Protein AF-A0A7J9I5E1-F1 (afdb_monomer)

Foldseek 3Di:
DDFDAQQDDDDPVVCVVPVPLQAQQADAAAQLNPPDPNNVVVLVLLVVLLVVCCVPVVPPVVVLLVVLLVCLVVQCSNYDPRSVPDDSVRRSVRLSSRVSVVVCVVVVNDRDDPCVPPDCVVVSVVSLDPRSNRYGDPVSD

Structure (mmCIF, N/CA/C/O backbone):
data_AF-A0A7J9I5E1-F1
#
_entry.id   AF-A0A7J9I5E1-F1
#
loop_
_atom_site.group_PDB
_atom_site.id
_atom_site.type_symbol
_atom_site.label_atom_id
_atom_site.label_alt_id
_atom_site.label_comp_id
_atom_site.label_asym_id
_atom_site.label_entity_id
_atom_site.label_seq_id
_atom_site.pdbx_PDB_ins_code
_atom_site.Cartn_x
_atom_site.Cartn_y
_atom_site.Cartn_z
_atom_site.occupancy
_atom_site.B_iso_or_equiv
_atom_site.auth_seq_id
_atom_site.auth_comp_id
_atom_site.auth_asym_id
_atom_site.auth_atom_id
_atom_site.pdbx_PDB_model_num
ATOM 1 N N . ASN A 1 1 ? 6.805 -21.505 -16.316 1.00 36.97 1 ASN A N 1
ATOM 2 C CA . ASN A 1 1 ? 5.53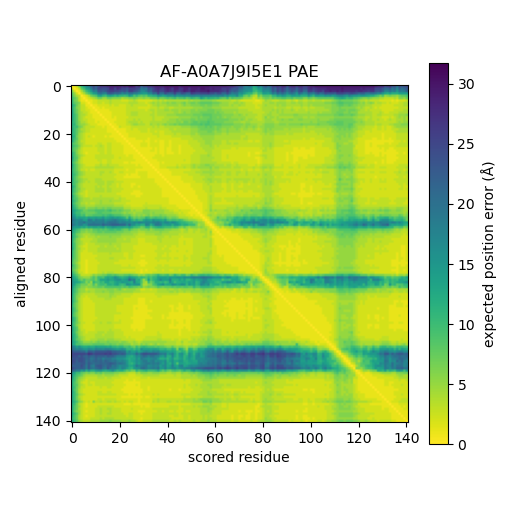0 -21.212 -15.622 1.00 36.97 1 ASN A CA 1
ATOM 3 C C . ASN A 1 1 ? 5.609 -19.828 -14.993 1.00 36.97 1 ASN A C 1
ATOM 5 O O . ASN A 1 1 ? 5.881 -19.726 -13.808 1.00 36.97 1 ASN A O 1
ATOM 9 N N . GLU A 1 2 ? 5.442 -18.761 -15.777 1.00 47.03 2 GLU A N 1
ATOM 10 C CA . GLU A 1 2 ? 5.727 -17.382 -15.340 1.00 47.03 2 GLU A CA 1
ATOM 11 C C . GLU A 1 2 ? 4.551 -16.444 -15.640 1.00 47.03 2 GLU A C 1
ATOM 13 O O . GLU A 1 2 ? 4.588 -15.693 -16.604 1.00 47.03 2 GLU A O 1
ATOM 18 N N . ASN A 1 3 ? 3.479 -16.536 -14.850 1.00 52.72 3 ASN A N 1
ATOM 19 C CA . ASN A 1 3 ? 2.526 -15.442 -14.597 1.00 52.72 3 ASN A CA 1
ATOM 20 C C . ASN A 1 3 ? 1.385 -15.976 -13.727 1.00 52.72 3 ASN A C 1
ATOM 22 O O . ASN A 1 3 ? 0.363 -16.442 -14.224 1.00 52.72 3 ASN A O 1
ATOM 26 N N . ARG A 1 4 ? 1.552 -15.930 -12.409 1.00 63.72 4 ARG A N 1
ATOM 27 C CA . ARG A 1 4 ? 0.403 -15.897 -11.504 1.00 63.72 4 ARG A CA 1
ATOM 28 C C . ARG A 1 4 ? 0.610 -14.699 -10.599 1.00 63.72 4 ARG A C 1
ATOM 30 O O . ARG A 1 4 ? 1.656 -14.616 -9.954 1.00 63.72 4 ARG A O 1
ATOM 37 N N . GLY A 1 5 ? -0.352 -13.776 -10.604 1.00 72.25 5 GLY A N 1
ATOM 38 C CA . GLY A 1 5 ? -0.428 -12.745 -9.575 1.00 72.25 5 GLY A CA 1
ATOM 39 C C . GLY A 1 5 ? -0.358 -13.403 -8.201 1.00 72.25 5 GLY A C 1
ATOM 40 O O . GLY A 1 5 ? -0.776 -14.546 -8.040 1.00 72.25 5 GLY A O 1
ATOM 41 N N . CYS A 1 6 ? 0.239 -12.733 -7.222 1.00 85.69 6 CYS A N 1
ATOM 42 C CA . CYS A 1 6 ? 0.286 -13.244 -5.851 1.00 85.69 6 CYS A CA 1
ATOM 43 C C . CYS A 1 6 ? -0.647 -12.481 -4.908 1.00 85.69 6 CYS A C 1
ATOM 45 O O . CYS A 1 6 ? -0.804 -12.895 -3.763 1.00 85.69 6 CYS A O 1
ATOM 47 N N . ILE A 1 7 ? -1.285 -11.410 -5.391 1.00 90.31 7 ILE A N 1
ATOM 48 C CA . ILE A 1 7 ? -2.272 -10.626 -4.654 1.00 90.31 7 ILE A CA 1
ATOM 49 C C . ILE A 1 7 ? -3.559 -10.597 -5.472 1.00 90.31 7 ILE A C 1
ATOM 51 O O . ILE A 1 7 ? -3.683 -9.889 -6.477 1.00 90.31 7 ILE A O 1
ATOM 55 N N . TYR A 1 8 ? -4.507 -11.410 -5.030 1.00 87.12 8 TYR A N 1
ATOM 56 C CA . TYR A 1 8 ? -5.735 -11.710 -5.752 1.00 87.12 8 TYR A CA 1
ATOM 57 C C . TYR A 1 8 ? -6.869 -10.785 -5.326 1.00 87.12 8 TYR A C 1
ATOM 59 O O . TYR A 1 8 ? -6.944 -10.377 -4.165 1.00 87.12 8 TYR A O 1
ATOM 67 N N . LYS A 1 9 ? -7.790 -10.505 -6.251 1.00 88.25 9 LYS A N 1
ATOM 68 C CA . LYS A 1 9 ? -9.080 -9.928 -5.877 1.00 88.25 9 LYS A CA 1
ATOM 69 C C . LYS A 1 9 ? -10.005 -11.003 -5.335 1.00 88.25 9 LYS A C 1
ATOM 71 O O . LYS A 1 9 ? -9.988 -12.155 -5.766 1.00 88.25 9 LYS A O 1
ATOM 76 N N . VAL A 1 10 ? -10.846 -10.604 -4.398 1.00 90.75 10 VAL A N 1
ATOM 77 C CA . VAL A 1 10 ? -11.955 -11.405 -3.912 1.00 90.75 10 VAL A CA 1
ATOM 78 C C . VAL A 1 10 ? -12.915 -11.628 -5.083 1.00 90.75 10 VAL A C 1
ATOM 80 O O . VAL A 1 10 ? -13.363 -10.657 -5.703 1.00 90.75 10 VAL A O 1
ATOM 83 N N . PRO A 1 11 ? -13.254 -12.891 -5.398 1.00 91.00 11 PRO A N 1
ATOM 84 C CA . PRO A 1 11 ? -14.207 -13.210 -6.449 1.00 91.00 11 PRO A CA 1
ATOM 85 C C . PRO A 1 11 ? -15.517 -12.437 -6.289 1.00 91.00 11 PRO A C 1
ATOM 87 O O . PRO A 1 11 ? -16.071 -12.366 -5.191 1.00 91.00 11 PRO A O 1
ATOM 90 N N . HIS A 1 12 ? -16.048 -11.921 -7.399 1.00 91.31 12 HIS A N 1
ATOM 91 C CA . HIS A 1 12 ? -17.253 -11.086 -7.404 1.00 91.31 12 HIS A CA 1
ATOM 92 C C . HIS A 1 12 ? -18.422 -11.718 -6.633 1.00 91.31 12 HIS A C 1
ATOM 94 O O . HIS A 1 12 ? -19.009 -11.068 -5.777 1.00 91.31 12 HIS A O 1
ATOM 100 N N . ARG A 1 13 ? -18.659 -13.022 -6.830 1.00 94.31 13 ARG A N 1
ATOM 101 C CA . ARG A 1 13 ? -19.713 -13.776 -6.131 1.00 94.31 13 ARG A CA 1
ATOM 102 C C . ARG A 1 13 ? -19.585 -13.757 -4.605 1.00 94.31 13 ARG A C 1
ATOM 104 O O . ARG A 1 13 ? -20.594 -13.772 -3.918 1.00 94.31 13 ARG A O 1
ATOM 111 N N . LEU A 1 14 ? -18.362 -13.759 -4.064 1.00 93.44 14 LEU A N 1
ATOM 112 C CA . LEU A 1 14 ? -18.148 -13.668 -2.614 1.00 93.44 14 LEU A CA 1
ATOM 113 C C . LEU A 1 14 ? -18.372 -12.238 -2.123 1.00 93.44 14 LEU A C 1
ATOM 115 O O . LEU A 1 14 ? -18.989 -12.028 -1.081 1.00 93.44 14 LEU A O 1
ATOM 119 N N . ARG A 1 15 ? -17.923 -11.251 -2.905 1.00 92.88 15 ARG A N 1
ATOM 120 C CA . ARG A 1 15 ? -18.129 -9.832 -2.607 1.00 92.88 15 ARG A CA 1
ATOM 121 C C . ARG A 1 15 ? -19.613 -9.452 -2.589 1.00 92.88 15 ARG A C 1
ATOM 123 O O . ARG A 1 15 ? -20.004 -8.670 -1.734 1.00 92.88 15 ARG A O 1
ATOM 130 N N . GLU A 1 16 ? -20.438 -10.025 -3.466 1.00 94.88 16 GLU A N 1
ATOM 131 C CA . GLU A 1 16 ? -21.894 -9.801 -3.479 1.00 94.88 16 GLU A CA 1
ATOM 132 C C . GLU A 1 16 ? -22.585 -10.245 -2.181 1.00 94.88 16 GLU A C 1
ATOM 134 O O . GLU A 1 16 ? -23.577 -9.640 -1.781 1.00 94.88 16 GLU A O 1
ATOM 139 N N . VAL A 1 17 ? -22.058 -11.265 -1.492 1.00 95.94 17 VAL A N 1
ATOM 140 C CA . VAL A 1 17 ? -22.627 -11.740 -0.218 1.00 95.94 17 VAL A CA 1
ATOM 141 C C . VAL A 1 17 ? -22.387 -10.730 0.904 1.00 95.94 17 VAL A C 1
ATOM 143 O O . VAL A 1 17 ? -23.272 -10.497 1.727 1.00 95.94 17 VAL A O 1
ATOM 146 N N . ASN A 1 18 ? -21.189 -10.142 0.962 1.00 93.69 18 ASN A N 1
ATOM 147 C CA . ASN A 1 18 ? -20.843 -9.134 1.960 1.00 93.69 18 ASN A CA 1
ATOM 148 C C . ASN A 1 18 ? -19.686 -8.248 1.486 1.00 93.69 18 AS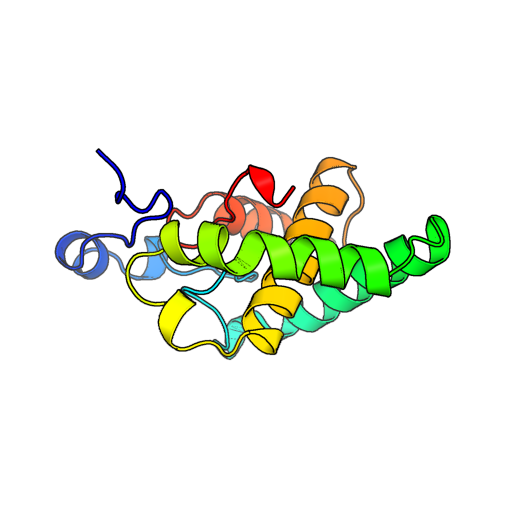N A C 1
ATOM 150 O O . ASN A 1 18 ? -18.519 -8.522 1.763 1.00 93.69 18 ASN A O 1
ATOM 154 N N . GLU A 1 19 ? -20.009 -7.143 0.820 1.00 91.94 19 GLU A N 1
ATOM 155 C CA . GLU A 1 19 ? -18.999 -6.221 0.296 1.00 91.94 19 GLU A CA 1
ATOM 156 C C . GLU A 1 19 ? -18.129 -5.618 1.408 1.00 91.94 19 GLU A C 1
ATOM 158 O O . GLU A 1 19 ? -16.914 -5.492 1.256 1.00 91.94 19 GLU A O 1
ATOM 163 N N . LYS A 1 20 ? -18.740 -5.311 2.559 1.00 91.75 20 LYS A N 1
ATOM 164 C CA . LYS A 1 20 ? -18.059 -4.691 3.702 1.00 91.75 20 LYS A CA 1
ATOM 165 C C . LYS A 1 20 ? -16.990 -5.590 4.323 1.00 91.75 20 LYS A C 1
ATOM 167 O O . LYS A 1 20 ? -16.067 -5.068 4.930 1.00 91.75 20 LYS A O 1
ATOM 172 N N . ALA A 1 21 ? -17.081 -6.912 4.161 1.00 92.75 21 ALA A N 1
ATOM 173 C CA . ALA A 1 21 ? -16.055 -7.838 4.652 1.00 92.75 21 ALA A CA 1
ATOM 174 C C . ALA A 1 21 ? -14.726 -7.737 3.887 1.00 92.75 21 ALA A C 1
ATOM 176 O O . ALA A 1 21 ? -13.713 -8.255 4.349 1.00 92.75 21 ALA A O 1
ATOM 177 N N . TYR A 1 22 ? -14.730 -7.095 2.718 1.00 93.88 22 TYR A N 1
ATOM 178 C CA . TYR A 1 22 ? -13.571 -6.987 1.833 1.00 93.88 22 TYR A CA 1
ATOM 179 C C . TYR A 1 22 ? -13.175 -5.535 1.565 1.00 93.88 22 TYR A C 1
ATOM 181 O O . TYR A 1 22 ? -12.344 -5.272 0.698 1.00 93.88 22 TYR A O 1
ATOM 189 N N . GLU A 1 23 ? -13.791 -4.591 2.275 1.00 94.62 23 GLU A N 1
ATOM 190 C CA . GLU A 1 23 ? -13.520 -3.167 2.157 1.00 94.62 23 GLU A CA 1
ATOM 191 C C . GLU A 1 23 ? -12.723 -2.698 3.380 1.00 94.62 23 GLU A C 1
ATOM 193 O O . GLU A 1 23 ? -13.179 -2.910 4.504 1.00 94.62 23 GLU A O 1
ATOM 198 N N . PRO A 1 24 ? -11.554 -2.057 3.201 1.00 96.75 24 PRO A N 1
ATOM 199 C CA . PRO A 1 24 ? -10.813 -1.494 4.317 1.00 96.75 24 PRO A CA 1
ATOM 200 C C . PRO A 1 24 ? -11.590 -0.348 4.970 1.00 96.75 24 PRO A C 1
ATOM 202 O O . PRO A 1 24 ? -12.242 0.462 4.298 1.00 96.75 24 PRO A O 1
ATOM 205 N N . ASN A 1 25 ? -11.471 -0.268 6.290 1.00 94.38 25 ASN A N 1
ATOM 206 C CA . ASN A 1 25 ? -12.146 0.713 7.126 1.00 94.38 25 ASN A CA 1
ATOM 207 C C . ASN A 1 25 ? -11.387 2.044 7.179 1.00 94.38 25 ASN A C 1
ATOM 209 O O . ASN A 1 25 ? -11.993 3.111 7.068 1.00 94.38 25 ASN A O 1
ATOM 213 N N . VAL A 1 26 ? -10.063 1.992 7.348 1.00 93.38 26 VAL A N 1
ATOM 214 C CA . VAL A 1 26 ? -9.225 3.160 7.657 1.00 93.38 26 VAL A CA 1
ATOM 215 C C . VAL A 1 26 ? -7.966 3.260 6.801 1.00 93.38 26 VAL A C 1
ATOM 217 O O . VAL A 1 26 ? -7.495 4.374 6.562 1.00 93.38 26 VAL A O 1
ATOM 220 N N . VAL A 1 27 ? -7.411 2.148 6.307 1.00 94.81 27 VAL A N 1
ATOM 221 C CA . VAL A 1 27 ? -6.150 2.153 5.556 1.00 94.81 27 VAL A CA 1
ATOM 222 C C . VAL A 1 27 ? -6.196 1.295 4.295 1.00 94.81 27 VAL A C 1
ATOM 224 O O . VAL A 1 27 ? -6.349 0.081 4.346 1.00 94.81 27 VAL A O 1
ATOM 227 N N . SER A 1 28 ? -5.966 1.924 3.140 1.00 96.69 28 SER A N 1
ATOM 228 C CA . SER A 1 28 ? -5.659 1.207 1.897 1.00 96.69 28 SER A CA 1
ATOM 229 C C . SER A 1 28 ? -4.171 0.925 1.776 1.00 96.69 28 SER A C 1
ATOM 231 O O . SER A 1 28 ? -3.376 1.839 1.964 1.00 96.69 28 SER A O 1
ATOM 233 N N . ILE A 1 29 ? -3.799 -0.296 1.422 1.00 96.62 29 ILE A N 1
ATOM 234 C CA . ILE A 1 29 ? -2.448 -0.783 1.158 1.00 96.62 29 ILE A CA 1
ATOM 235 C C . ILE A 1 29 ? -2.443 -1.384 -0.242 1.00 96.62 29 ILE A C 1
ATOM 237 O O . ILE A 1 29 ? -3.274 -2.229 -0.579 1.00 96.62 29 ILE A O 1
ATOM 241 N N . GLY A 1 30 ? -1.500 -0.939 -1.060 1.00 95.12 30 GLY A N 1
ATOM 242 C CA . GLY A 1 30 ? -1.443 -1.332 -2.452 1.00 95.12 30 GLY A CA 1
ATOM 243 C C . GLY A 1 30 ? -2.568 -0.721 -3.301 1.00 95.12 30 GLY A C 1
ATOM 244 O O . GLY A 1 30 ? -3.281 0.199 -2.884 1.00 95.12 30 GLY A O 1
ATOM 245 N N . PRO A 1 31 ? -2.703 -1.195 -4.550 1.00 94.69 31 PRO A N 1
ATOM 246 C CA . PRO A 1 31 ? -3.452 -0.495 -5.584 1.00 94.69 31 PRO A CA 1
ATOM 247 C C . PRO A 1 31 ? -4.974 -0.688 -5.516 1.00 94.69 31 PRO A C 1
ATOM 249 O O . PRO A 1 31 ? -5.698 0.195 -5.968 1.00 94.69 31 PRO A O 1
ATOM 252 N N . TYR A 1 32 ? -5.494 -1.797 -4.972 1.00 93.38 32 TYR A N 1
ATOM 253 C CA . TYR A 1 32 ? -6.918 -2.150 -5.122 1.00 93.38 32 TYR A CA 1
ATOM 254 C C . TYR A 1 32 ? -7.888 -1.164 -4.456 1.00 93.38 32 TYR A C 1
ATOM 256 O O . TYR A 1 32 ? -8.946 -0.876 -5.016 1.00 93.38 32 TYR A O 1
ATOM 264 N N . HIS A 1 33 ? -7.519 -0.605 -3.300 1.00 93.56 33 HIS A N 1
ATOM 265 C CA . HIS A 1 33 ? -8.336 0.376 -2.571 1.00 93.56 33 HIS A CA 1
ATOM 266 C C . HIS A 1 33 ? -7.749 1.795 -2.625 1.00 93.56 33 HIS A C 1
ATOM 268 O O . HIS A 1 33 ? -8.117 2.668 -1.830 1.00 93.56 33 HIS A O 1
ATOM 274 N N . HIS A 1 34 ? -6.816 2.051 -3.545 1.00 91.44 34 HIS A N 1
ATOM 275 C CA . HIS A 1 34 ? -6.186 3.358 -3.658 1.00 91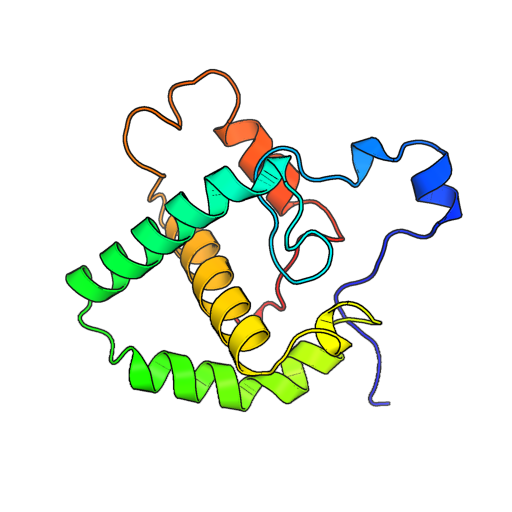.44 34 HIS A CA 1
ATOM 276 C C . HIS A 1 34 ? -7.191 4.446 -4.080 1.00 91.44 34 HIS A C 1
ATOM 278 O O . HIS A 1 34 ? -8.101 4.217 -4.871 1.00 91.44 34 HIS A O 1
ATOM 284 N N . GLY A 1 35 ? -7.032 5.658 -3.539 1.00 90.12 35 GLY A N 1
ATOM 285 C CA . GLY A 1 35 ? -7.825 6.832 -3.925 1.00 90.12 35 GLY A CA 1
ATOM 286 C C . GLY A 1 35 ? -9.223 6.949 -3.301 1.00 90.12 35 GLY A C 1
ATOM 287 O O . GLY A 1 35 ? -9.815 8.031 -3.378 1.00 90.12 35 GLY A O 1
ATOM 288 N N . LYS A 1 36 ? -9.734 5.905 -2.632 1.00 93.94 36 LYS A N 1
ATOM 289 C CA . LYS A 1 36 ? -11.051 5.938 -1.975 1.00 93.94 36 LYS A CA 1
ATOM 290 C C . LYS A 1 36 ? -11.133 7.044 -0.928 1.00 93.94 36 LYS A C 1
ATOM 292 O O . LYS A 1 36 ? -10.225 7.227 -0.117 1.00 93.94 36 LYS A O 1
ATOM 297 N N . GLN A 1 37 ? -12.228 7.803 -0.965 1.00 94.69 37 GLN A N 1
ATOM 298 C CA . GLN A 1 37 ? -12.355 9.057 -0.223 1.00 94.69 37 GLN A CA 1
ATOM 299 C C . GLN A 1 37 ? -12.236 8.866 1.292 1.00 94.69 37 GLN A C 1
ATOM 301 O O . GLN A 1 37 ? -11.536 9.650 1.932 1.00 94.69 37 GLN A O 1
ATOM 306 N N . HIS A 1 38 ? -12.847 7.816 1.847 1.00 93.44 38 HIS A N 1
ATOM 307 C CA . HIS A 1 38 ? -12.817 7.538 3.286 1.00 93.44 38 HIS A CA 1
ATOM 308 C C . HIS A 1 38 ? -11.437 7.099 3.799 1.00 93.44 38 HIS A C 1
ATOM 310 O O . HIS A 1 38 ? -11.160 7.241 4.982 1.00 93.44 38 HIS A O 1
ATOM 316 N N . LEU A 1 39 ? -10.533 6.666 2.912 1.00 94.62 39 LEU A N 1
ATOM 317 C CA . LEU A 1 39 ? -9.184 6.191 3.258 1.00 94.62 39 LEU A CA 1
ATOM 318 C C . LEU A 1 39 ? -8.101 7.273 3.109 1.00 94.62 39 LEU A C 1
ATOM 320 O O . LEU A 1 39 ? -6.932 7.054 3.438 1.00 94.62 39 LEU A O 1
ATOM 324 N N . LYS A 1 40 ? -8.453 8.463 2.601 1.00 92.19 40 LYS A N 1
ATOM 325 C CA . LYS A 1 40 ? -7.481 9.536 2.316 1.00 92.19 40 LYS A CA 1
ATOM 326 C C . LYS A 1 40 ? -6.791 10.076 3.566 1.00 92.19 40 LYS A C 1
ATOM 328 O O . LYS A 1 40 ? -5.635 10.487 3.472 1.00 92.19 40 LYS A O 1
ATOM 333 N N . ALA A 1 41 ? -7.463 10.063 4.718 1.00 89.94 41 ALA A N 1
ATOM 334 C CA . ALA A 1 41 ? -6.889 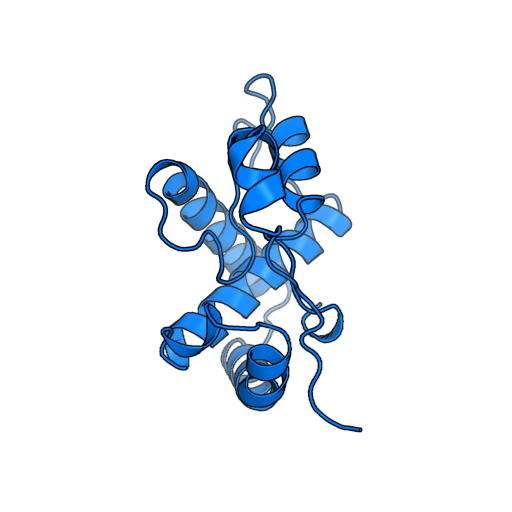10.545 5.973 1.00 89.94 41 ALA A CA 1
ATOM 335 C C . ALA A 1 41 ? -5.599 9.785 6.326 1.00 89.94 41 ALA A C 1
ATOM 337 O O . ALA A 1 41 ? -4.576 10.399 6.633 1.00 89.94 41 ALA A O 1
ATOM 338 N N . MET A 1 42 ? -5.596 8.459 6.159 1.00 91.94 42 MET A N 1
ATOM 339 C CA . MET A 1 42 ? -4.427 7.640 6.477 1.00 91.94 42 MET A CA 1
ATOM 340 C C . MET A 1 42 ? -3.236 7.902 5.547 1.00 91.94 42 MET A C 1
ATOM 342 O O . MET A 1 42 ? -2.087 7.750 5.950 1.00 91.94 42 MET A O 1
ATOM 346 N N . GLN A 1 43 ? -3.463 8.395 4.328 1.00 93.38 43 GLN A N 1
ATOM 347 C CA . GLN A 1 43 ? -2.371 8.764 3.420 1.00 93.38 43 GLN A CA 1
ATOM 348 C C . GLN A 1 43 ? -1.513 9.918 3.969 1.00 93.38 43 GLN A C 1
ATOM 350 O O . GLN A 1 43 ? -0.320 10.003 3.672 1.00 93.38 43 GLN A O 1
ATOM 355 N N . VAL A 1 44 ? -2.087 10.804 4.793 1.00 91.44 44 VAL A N 1
ATOM 356 C CA . VAL A 1 44 ? -1.328 11.857 5.493 1.00 91.44 44 VAL A CA 1
ATOM 357 C C . VAL A 1 44 ? -0.393 11.240 6.533 1.00 91.44 44 VAL A C 1
ATOM 359 O O . VAL A 1 44 ? 0.781 11.607 6.605 1.00 91.44 44 VAL A O 1
ATOM 362 N N . ILE A 1 45 ? -0.887 10.250 7.274 1.00 90.25 45 ILE A N 1
ATOM 363 C CA . ILE A 1 45 ? -0.132 9.536 8.305 1.00 90.25 45 ILE A CA 1
ATOM 364 C C . ILE A 1 45 ? 1.019 8.728 7.707 1.00 90.25 45 ILE A C 1
ATOM 366 O O . ILE A 1 45 ? 2.148 8.835 8.181 1.00 90.25 45 ILE A O 1
ATOM 370 N N . LYS A 1 46 ? 0.786 8.012 6.602 1.00 93.94 46 LYS A N 1
ATOM 371 C CA . LYS A 1 46 ? 1.853 7.297 5.880 1.00 93.94 46 LYS A CA 1
ATOM 372 C C . LYS A 1 46 ? 2.992 8.217 5.452 1.00 93.94 46 LYS A C 1
ATOM 374 O O . LYS A 1 46 ? 4.161 7.875 5.601 1.00 93.94 46 LYS A O 1
ATOM 379 N N . ARG A 1 47 ? 2.666 9.422 4.969 1.00 93.06 47 ARG A N 1
ATOM 380 C CA . ARG A 1 47 ? 3.678 10.433 4.619 1.00 93.06 47 ARG A CA 1
ATOM 381 C C . ARG A 1 47 ? 4.453 10.931 5.835 1.00 93.06 47 ARG A C 1
ATOM 383 O O . ARG A 1 47 ? 5.656 11.138 5.721 1.00 93.06 47 ARG A O 1
ATOM 390 N N . SER A 1 48 ? 3.797 11.117 6.980 1.00 88.69 48 SER A N 1
ATOM 391 C CA . SER A 1 48 ? 4.481 11.471 8.232 1.00 88.69 48 SER A CA 1
ATOM 392 C C . SER A 1 48 ? 5.456 10.373 8.667 1.00 88.69 48 SER A C 1
ATOM 394 O O . SER A 1 48 ? 6.596 10.673 9.006 1.00 88.69 48 SER A O 1
ATOM 396 N N . PHE A 1 49 ? 5.054 9.107 8.555 1.00 89.06 49 PHE A N 1
ATOM 397 C CA . PHE A 1 49 ? 5.905 7.953 8.848 1.00 89.06 49 PHE A CA 1
ATOM 398 C C . PHE A 1 49 ? 7.131 7.880 7.947 1.00 89.06 49 PHE A C 1
ATOM 400 O O . PHE A 1 49 ? 8.247 7.714 8.437 1.00 89.06 49 PHE A O 1
ATOM 407 N N . PHE A 1 50 ? 6.926 8.075 6.647 1.00 91.00 50 PHE A N 1
ATOM 408 C CA . PHE A 1 50 ? 8.013 8.121 5.681 1.00 91.00 50 PHE A CA 1
ATOM 409 C C . PHE A 1 50 ? 9.012 9.241 5.986 1.00 91.00 50 PHE A C 1
ATOM 411 O O . PHE A 1 50 ? 10.216 8.997 5.989 1.00 91.00 50 PHE A O 1
ATOM 418 N N . ARG A 1 51 ? 8.528 10.450 6.302 1.00 87.56 51 ARG A N 1
ATOM 419 C CA . ARG A 1 51 ? 9.394 11.573 6.703 1.00 87.56 51 ARG A CA 1
ATOM 420 C C . ARG A 1 51 ? 10.193 11.253 7.960 1.00 87.56 51 ARG A C 1
ATOM 422 O O . ARG A 1 51 ? 11.394 11.469 7.961 1.00 87.56 51 ARG A O 1
ATOM 429 N N . LYS A 1 52 ? 9.557 10.658 8.972 1.00 82.00 52 LYS A N 1
ATOM 430 C CA . LYS A 1 52 ? 10.227 10.268 10.216 1.00 82.00 52 LYS A CA 1
ATOM 431 C C . LYS A 1 52 ? 11.374 9.280 9.966 1.00 82.00 52 LYS A C 1
ATOM 433 O O . LYS A 1 52 ? 12.472 9.503 10.458 1.00 82.00 52 LYS A O 1
ATOM 438 N N . ILE A 1 53 ? 11.171 8.246 9.137 1.00 81.31 53 ILE A N 1
ATOM 439 C CA . ILE A 1 53 ? 12.275 7.344 8.744 1.00 81.31 53 ILE A CA 1
ATOM 440 C C . ILE A 1 53 ? 13.378 8.112 8.014 1.00 81.31 53 ILE A C 1
ATOM 442 O O . ILE A 1 53 ? 14.559 7.866 8.271 1.00 81.31 53 ILE A O 1
ATOM 446 N N . ALA A 1 54 ? 12.990 8.995 7.090 1.00 83.12 54 ALA A N 1
ATOM 447 C CA . ALA A 1 54 ? 13.929 9.762 6.288 1.00 83.12 54 ALA A CA 1
ATOM 448 C C . ALA A 1 54 ? 14.804 10.691 7.150 1.00 83.12 54 ALA A C 1
ATOM 450 O O . ALA A 1 54 ? 15.992 10.833 6.884 1.00 83.12 54 ALA A O 1
ATOM 451 N N . GLU A 1 55 ? 14.236 11.276 8.201 1.00 81.94 55 GLU A N 1
ATOM 452 C CA . GLU A 1 55 ? 14.938 12.137 9.157 1.00 81.94 55 GLU A CA 1
ATOM 453 C C . GLU A 1 55 ? 15.825 11.330 10.120 1.00 81.94 55 GLU A C 1
ATOM 455 O O . GLU A 1 55 ? 16.975 11.695 10.343 1.00 81.94 55 GLU A O 1
ATOM 460 N N . GLU A 1 56 ? 15.327 10.210 10.656 1.00 77.81 56 GLU A N 1
ATOM 461 C CA . GLU A 1 56 ? 16.039 9.400 11.658 1.00 77.81 56 GLU A CA 1
ATOM 462 C C . GLU A 1 56 ? 17.234 8.629 11.087 1.00 77.81 56 GLU A C 1
ATOM 464 O O . GLU A 1 56 ? 18.255 8.484 11.754 1.00 77.81 56 GLU A O 1
ATOM 469 N N . ASN A 1 57 ? 17.106 8.098 9.868 1.00 73.62 57 ASN A N 1
ATOM 470 C CA . ASN A 1 57 ? 18.095 7.174 9.302 1.00 73.62 57 ASN A CA 1
ATOM 471 C C . ASN A 1 57 ? 18.921 7.804 8.176 1.00 73.62 57 ASN A C 1
ATOM 473 O O . ASN A 1 57 ? 19.801 7.141 7.630 1.00 73.62 57 ASN A O 1
ATOM 477 N N . ASN A 1 58 ? 18.598 9.047 7.792 1.00 69.62 58 ASN A N 1
ATOM 478 C CA . ASN A 1 58 ? 19.108 9.726 6.601 1.00 69.62 58 ASN A CA 1
ATOM 479 C C . ASN A 1 58 ? 19.277 8.781 5.387 1.00 69.62 58 ASN A C 1
ATOM 481 O O . ASN A 1 58 ? 20.335 8.777 4.745 1.00 69.62 58 ASN A O 1
ATOM 485 N N . PRO A 1 59 ? 18.283 7.918 5.081 1.00 70.00 59 PRO A N 1
ATOM 486 C CA . PRO A 1 59 ? 18.388 7.038 3.943 1.00 70.00 59 PRO A CA 1
ATOM 487 C C . PRO A 1 59 ? 18.443 7.906 2.692 1.00 70.00 59 PRO A C 1
ATOM 489 O O . PRO A 1 59 ? 17.767 8.933 2.585 1.00 70.00 59 PRO A O 1
ATOM 492 N N . ASN A 1 60 ? 19.219 7.477 1.704 1.00 82.75 60 ASN A N 1
ATOM 493 C CA . ASN A 1 60 ? 19.206 8.132 0.412 1.00 82.75 60 ASN A CA 1
ATOM 494 C C . ASN A 1 60 ? 17.827 7.903 -0.234 1.00 82.75 60 ASN A C 1
ATOM 496 O O . ASN A 1 60 ? 17.594 6.895 -0.894 1.00 82.75 60 ASN A O 1
ATOM 500 N N . VAL A 1 61 ? 16.885 8.829 -0.028 1.00 85.19 61 VAL A N 1
ATOM 501 C CA . VAL A 1 61 ? 15.502 8.736 -0.534 1.00 85.19 61 VAL A CA 1
ATOM 502 C C . VAL A 1 61 ? 15.483 8.518 -2.048 1.00 85.19 61 VAL A C 1
ATOM 504 O O . VAL A 1 61 ? 14.663 7.759 -2.564 1.00 85.19 61 VAL A O 1
ATOM 507 N N . ASN A 1 62 ? 16.437 9.119 -2.764 1.00 86.50 62 ASN A N 1
ATOM 508 C CA . ASN A 1 62 ? 16.587 8.918 -4.201 1.00 86.50 62 ASN A CA 1
ATOM 509 C C . ASN A 1 62 ? 17.009 7.485 -4.540 1.00 86.50 62 ASN A C 1
ATOM 511 O O . ASN A 1 62 ? 16.634 6.974 -5.591 1.00 86.50 62 ASN A O 1
ATOM 515 N N . GLU A 1 63 ? 17.807 6.845 -3.690 1.00 89.75 63 GLU A N 1
ATOM 516 C CA . GLU A 1 63 ? 18.181 5.440 -3.831 1.00 89.75 63 GLU A CA 1
ATOM 517 C C . GLU A 1 63 ? 17.009 4.515 -3.519 1.00 89.75 63 GLU A C 1
ATOM 519 O O . GLU A 1 63 ? 16.716 3.651 -4.337 1.00 89.75 63 GLU A O 1
ATOM 524 N N . LEU A 1 64 ? 16.257 4.760 -2.440 1.00 89.75 64 LEU A N 1
ATOM 525 C CA . LEU A 1 64 ? 15.024 4.016 -2.147 1.00 89.75 64 LEU A CA 1
ATOM 526 C C . LEU A 1 64 ? 14.036 4.085 -3.317 1.00 89.75 64 LEU A C 1
ATOM 528 O O . LEU A 1 64 ? 13.513 3.062 -3.754 1.00 89.75 64 LEU A O 1
ATOM 532 N N . ALA A 1 65 ? 13.824 5.276 -3.881 1.00 91.88 65 ALA A N 1
ATOM 533 C CA . ALA A 1 65 ? 12.966 5.448 -5.048 1.00 91.88 65 ALA A CA 1
ATOM 534 C C . ALA A 1 65 ? 13.514 4.752 -6.302 1.00 91.88 65 ALA A C 1
ATOM 536 O O . ALA A 1 65 ? 12.736 4.204 -7.083 1.00 91.88 65 ALA A O 1
ATOM 537 N N . ARG A 1 66 ? 14.839 4.745 -6.509 1.00 94.56 66 ARG A N 1
ATOM 538 C CA . ARG A 1 66 ? 15.482 4.009 -7.612 1.00 94.56 66 ARG A CA 1
ATOM 539 C C . ARG A 1 66 ? 15.324 2.497 -7.451 1.00 94.56 66 ARG A C 1
ATOM 541 O O . ARG A 1 66 ? 14.941 1.841 -8.416 1.00 94.56 66 ARG A O 1
ATOM 548 N N . THR A 1 67 ? 15.552 1.968 -6.253 1.00 9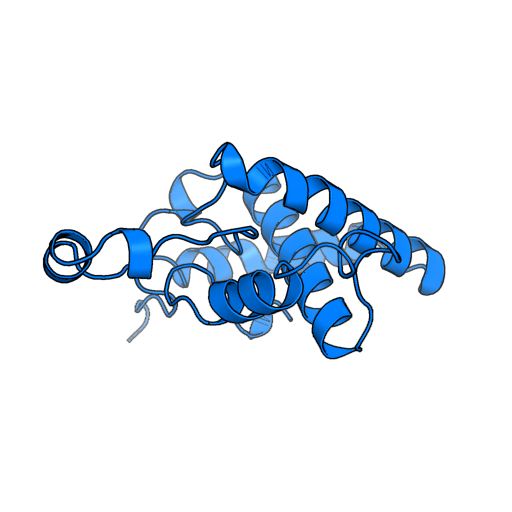4.69 67 THR A N 1
ATOM 549 C CA . THR A 1 67 ? 15.361 0.550 -5.924 1.00 94.69 67 THR A CA 1
ATOM 550 C C . THR A 1 67 ? 13.901 0.146 -6.082 1.00 94.69 67 THR A C 1
ATOM 552 O O . THR A 1 67 ? 13.601 -0.851 -6.724 1.00 94.69 67 THR A O 1
ATOM 555 N N . MET A 1 68 ? 12.960 0.954 -5.596 1.00 95.94 68 MET A N 1
ATOM 556 C CA . MET A 1 68 ? 11.541 0.650 -5.775 1.00 95.94 68 MET A CA 1
ATOM 557 C C . MET A 1 68 ? 11.129 0.676 -7.253 1.00 95.94 68 MET A C 1
ATOM 559 O O . MET A 1 68 ? 10.372 -0.178 -7.709 1.00 95.94 68 MET A O 1
ATOM 563 N N . ARG A 1 69 ? 11.671 1.619 -8.033 1.00 97.06 69 ARG A N 1
ATOM 564 C CA . ARG A 1 69 ? 11.434 1.686 -9.479 1.00 97.06 69 ARG A CA 1
ATOM 565 C C . ARG A 1 69 ? 11.998 0.473 -10.219 1.00 97.06 69 ARG A C 1
ATOM 567 O O . ARG A 1 69 ? 11.353 -0.010 -11.143 1.00 97.06 69 ARG A O 1
ATOM 574 N N . SER A 1 70 ? 13.152 -0.064 -9.815 1.00 97.19 70 SER A N 1
ATOM 575 C CA . SER A 1 70 ? 13.692 -1.284 -10.438 1.00 97.19 70 SER A CA 1
ATOM 576 C C . SER A 1 70 ? 12.829 -2.523 -10.158 1.00 97.19 70 SER A C 1
ATOM 578 O O . SER A 1 70 ? 12.807 -3.452 -10.965 1.00 97.19 70 SER A O 1
ATOM 580 N N . LEU A 1 71 ? 12.057 -2.516 -9.066 1.00 96.62 71 LEU A N 1
ATOM 581 C CA . LEU A 1 71 ? 11.104 -3.573 -8.718 1.00 96.62 71 LEU A CA 1
ATOM 582 C C . LEU A 1 71 ? 9.747 -3.441 -9.425 1.00 96.62 71 LEU A C 1
ATOM 584 O O . LEU A 1 71 ? 8.952 -4.382 -9.374 1.00 96.62 71 LEU A O 1
ATOM 588 N N . GLU A 1 72 ? 9.464 -2.322 -10.097 1.00 95.88 72 GLU A N 1
ATOM 589 C CA . GLU A 1 72 ? 8.133 -1.992 -10.621 1.00 95.88 72 GLU A CA 1
ATOM 590 C C . GLU A 1 72 ? 7.539 -3.103 -11.496 1.00 95.88 72 GLU A C 1
ATOM 592 O O . GLU A 1 72 ? 6.400 -3.523 -11.289 1.00 95.88 72 GLU A O 1
ATOM 597 N N . ALA A 1 73 ? 8.316 -3.633 -12.443 1.00 93.94 73 ALA A N 1
ATOM 598 C CA . ALA A 1 73 ? 7.852 -4.698 -13.331 1.00 93.94 73 ALA A CA 1
ATOM 599 C C . ALA A 1 73 ? 7.454 -5.968 -12.557 1.00 93.94 73 ALA A C 1
ATOM 601 O O . ALA A 1 73 ? 6.483 -6.636 -12.911 1.00 93.94 73 ALA A O 1
ATOM 602 N N . ARG A 1 74 ? 8.179 -6.291 -11.479 1.00 94.56 74 ARG A N 1
ATOM 603 C CA . ARG A 1 74 ? 7.872 -7.428 -10.602 1.00 94.56 74 ARG A CA 1
ATOM 604 C C . ARG A 1 74 ? 6.634 -7.148 -9.751 1.00 94.56 74 ARG A C 1
ATOM 606 O O . ARG A 1 74 ? 5.801 -8.034 -9.619 1.00 94.56 74 ARG A O 1
ATOM 613 N N . ILE A 1 75 ? 6.490 -5.926 -9.235 1.00 94.88 75 ILE A N 1
ATOM 614 C CA . ILE A 1 75 ? 5.311 -5.477 -8.478 1.00 94.88 75 ILE A CA 1
ATOM 615 C C . ILE A 1 75 ? 4.055 -5.575 -9.341 1.00 94.88 75 ILE A C 1
ATOM 617 O O . ILE A 1 75 ? 3.061 -6.142 -8.905 1.00 94.88 75 ILE A O 1
ATOM 621 N N . ARG A 1 76 ? 4.093 -5.07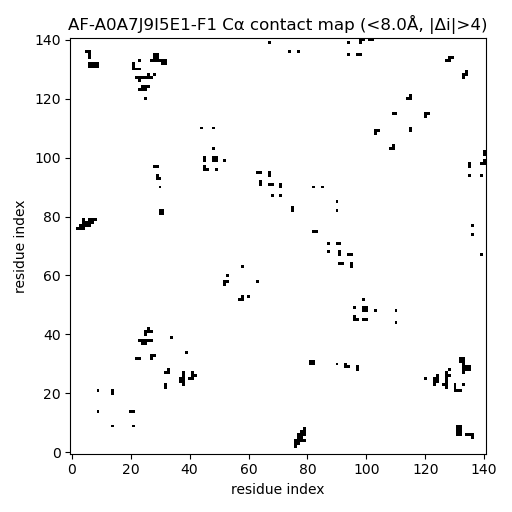9 -10.583 1.00 93.38 76 ARG A N 1
ATOM 622 C CA . ARG A 1 76 ? 2.938 -5.126 -11.496 1.00 93.38 76 ARG A CA 1
ATOM 623 C C . ARG A 1 76 ? 2.471 -6.558 -11.752 1.00 93.38 76 ARG A C 1
ATOM 625 O O . ARG A 1 76 ? 1.274 -6.799 -11.737 1.00 93.38 76 ARG A O 1
ATOM 632 N N . LYS A 1 77 ? 3.399 -7.513 -11.886 1.00 92.12 77 LYS A N 1
ATOM 633 C CA . LYS A 1 77 ? 3.078 -8.945 -12.037 1.00 92.12 77 LYS A CA 1
ATOM 634 C C . LYS A 1 77 ? 2.393 -9.562 -10.812 1.00 92.12 77 LYS A C 1
ATOM 636 O O . LYS A 1 77 ? 1.820 -10.637 -10.940 1.00 92.12 77 LYS A O 1
ATOM 641 N N . CYS A 1 78 ? 2.458 -8.931 -9.637 1.00 92.62 78 CYS A N 1
ATOM 642 C CA . CYS A 1 78 ? 1.791 -9.419 -8.431 1.00 92.62 78 CYS A CA 1
ATOM 643 C C . CYS A 1 78 ? 0.280 -9.156 -8.428 1.00 92.62 78 CYS A C 1
ATOM 645 O O . CYS A 1 78 ? -0.427 -9.847 -7.697 1.00 92.62 78 CYS A O 1
ATOM 647 N N . TYR A 1 79 ? -0.197 -8.200 -9.229 1.00 91.06 79 TYR A N 1
ATOM 648 C CA . TYR A 1 79 ? -1.593 -7.768 -9.278 1.00 91.06 79 TYR A CA 1
ATOM 649 C C . TYR A 1 79 ? -2.217 -8.104 -10.635 1.00 91.06 79 TYR A C 1
ATOM 651 O O . TYR A 1 79 ? -1.551 -8.016 -11.663 1.00 91.06 79 TYR A O 1
ATOM 659 N N . GLU A 1 80 ? -3.500 -8.463 -10.651 1.00 81.25 80 GLU A N 1
ATOM 660 C CA . GLU A 1 80 ? -4.181 -8.880 -11.887 1.00 81.25 80 GLU A CA 1
ATOM 661 C C . GLU A 1 80 ? -4.508 -7.697 -12.811 1.00 81.25 80 GLU A C 1
ATOM 663 O O . GLU A 1 80 ? -4.262 -7.778 -14.008 1.00 81.25 80 GLU A O 1
ATOM 668 N N . GLU A 1 81 ? -5.025 -6.584 -12.271 1.00 72.94 81 GLU A N 1
ATOM 669 C CA . GLU A 1 81 ? -5.523 -5.457 -13.089 1.00 72.94 81 GLU A CA 1
ATOM 670 C C . GLU A 1 81 ? -5.242 -4.071 -12.478 1.00 72.94 81 GLU A C 1
ATOM 672 O O . GLU A 1 81 ? -4.855 -3.139 -13.181 1.00 72.94 81 GLU A O 1
ATOM 677 N N . ALA A 1 82 ? -5.377 -3.906 -11.157 1.00 63.97 82 ALA A 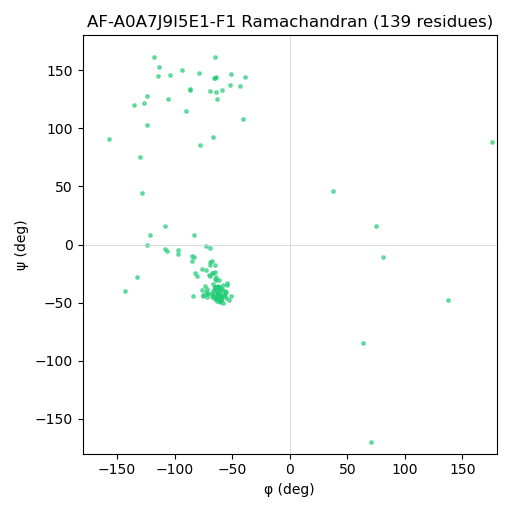N 1
ATOM 678 C CA . ALA A 1 82 ? -5.365 -2.577 -10.532 1.00 63.97 82 ALA A CA 1
ATOM 679 C C . ALA A 1 82 ? -4.028 -1.829 -10.648 1.00 63.97 82 ALA A C 1
ATOM 681 O O . ALA A 1 82 ? -4.012 -0.602 -10.718 1.00 63.97 82 ALA A O 1
ATOM 682 N N . ALA A 1 83 ? -2.903 -2.548 -10.703 1.00 66.88 83 ALA A N 1
ATOM 683 C CA . ALA A 1 83 ? -1.602 -1.911 -10.863 1.00 66.88 83 ALA A CA 1
ATOM 684 C C . ALA A 1 83 ? -1.415 -1.301 -12.263 1.00 66.88 83 ALA A C 1
ATOM 686 O O . ALA A 1 83 ? -0.659 -0.345 -12.391 1.00 66.88 83 ALA A O 1
ATOM 687 N N . PHE A 1 84 ? -2.087 -1.806 -13.306 1.00 71.19 84 PHE A N 1
ATOM 688 C CA . PHE A 1 84 ? -1.841 -1.402 -14.699 1.00 71.19 84 PHE A CA 1
ATOM 689 C C . PHE A 1 84 ? -2.277 0.030 -15.019 1.00 71.19 84 PHE A C 1
ATOM 691 O O . PHE A 1 84 ? -1.679 0.656 -15.889 1.00 71.19 84 PHE A O 1
ATOM 698 N N . TYR A 1 85 ? -3.261 0.565 -14.296 1.00 81.75 85 TYR A N 1
ATOM 699 C CA . TYR A 1 85 ? -3.786 1.918 -14.520 1.00 81.75 85 TYR A CA 1
ATOM 700 C C . TYR A 1 85 ? -2.989 3.017 -13.812 1.00 81.75 85 TYR A C 1
ATOM 702 O O . TYR A 1 85 ? -3.218 4.197 -14.061 1.00 81.75 85 TYR A O 1
ATOM 710 N N . LEU A 1 86 ? -2.066 2.639 -12.925 1.00 88.62 86 LEU A N 1
ATOM 711 C CA . LEU A 1 86 ? -1.203 3.577 -12.219 1.00 88.62 86 LEU A CA 1
ATOM 712 C C . LEU A 1 86 ? 0.032 3.879 -13.058 1.00 88.62 86 LEU A C 1
ATOM 714 O O . LEU A 1 86 ? 0.709 2.958 -13.539 1.00 88.62 86 LEU A O 1
ATOM 718 N N . ASP A 1 87 ? 0.377 5.161 -13.164 1.00 93.69 87 ASP A N 1
ATOM 719 C CA . ASP A 1 87 ? 1.670 5.536 -13.721 1.00 93.69 87 ASP A CA 1
ATOM 720 C C . ASP A 1 87 ? 2.823 5.046 -12.815 1.00 93.69 87 ASP A C 1
ATOM 722 O O . ASP A 1 87 ? 2.637 4.692 -11.644 1.00 93.69 87 ASP A O 1
ATOM 726 N N . SER A 1 88 ? 4.033 4.974 -13.377 1.00 94.31 88 SER A N 1
ATOM 727 C CA . SER A 1 88 ? 5.227 4.494 -12.663 1.00 94.31 88 SER A CA 1
ATOM 728 C C . SER A 1 88 ? 5.487 5.280 -11.375 1.00 94.31 88 SER A C 1
ATOM 730 O O . SER A 1 88 ? 5.804 4.697 -10.337 1.00 94.31 88 SER A O 1
ATOM 732 N N . HIS A 1 89 ? 5.312 6.603 -11.408 1.00 95.00 89 HIS A N 1
ATOM 733 C CA . HIS A 1 89 ? 5.559 7.453 -10.253 1.00 95.00 89 HIS A CA 1
ATOM 734 C C . HIS A 1 89 ? 4.545 7.176 -9.135 1.00 95.00 89 HIS A C 1
ATOM 736 O O . HIS A 1 89 ? 4.944 7.004 -7.983 1.00 95.00 89 HIS A O 1
ATOM 742 N N . GLN A 1 90 ? 3.258 7.071 -9.468 1.00 95.00 90 GLN A N 1
ATOM 743 C CA . GLN A 1 90 ? 2.187 6.735 -8.531 1.00 95.00 90 GLN A CA 1
ATOM 744 C C . GLN A 1 90 ? 2.415 5.376 -7.874 1.00 95.00 90 GLN A C 1
ATOM 746 O O . GLN A 1 90 ? 2.335 5.270 -6.650 1.00 95.00 90 GLN A O 1
ATOM 751 N N . LEU A 1 91 ? 2.733 4.345 -8.664 1.00 95.50 91 LEU A N 1
ATOM 752 C CA . LEU A 1 91 ? 2.961 3.002 -8.136 1.00 95.50 91 LEU A CA 1
ATOM 753 C C . LEU A 1 91 ? 4.192 2.965 -7.222 1.00 95.50 91 LEU A C 1
ATOM 755 O O . LEU A 1 91 ? 4.107 2.460 -6.106 1.00 95.50 91 LEU A O 1
ATOM 759 N N . VAL A 1 92 ? 5.317 3.547 -7.648 1.00 95.81 92 VAL A N 1
ATOM 760 C CA . VAL A 1 92 ? 6.544 3.614 -6.837 1.00 95.81 92 VAL A CA 1
ATOM 761 C C . VAL A 1 92 ? 6.303 4.365 -5.528 1.00 95.81 92 VAL A C 1
ATOM 763 O O . VAL A 1 92 ? 6.692 3.887 -4.463 1.00 95.81 92 VAL A O 1
ATOM 766 N N . GLN A 1 93 ? 5.634 5.519 -5.587 1.00 95.81 93 GLN A N 1
ATOM 767 C CA . GLN A 1 93 ? 5.312 6.300 -4.397 1.00 95.81 93 GLN A CA 1
ATOM 768 C C . GLN A 1 93 ? 4.402 5.519 -3.442 1.00 95.81 93 GLN A C 1
ATOM 770 O O . GLN A 1 93 ? 4.635 5.529 -2.235 1.00 95.81 93 GLN A O 1
ATOM 775 N N . MET A 1 94 ? 3.394 4.826 -3.972 1.00 96.81 94 MET A N 1
ATOM 776 C CA . MET A 1 94 ? 2.489 3.990 -3.186 1.00 96.81 94 MET A CA 1
ATOM 777 C C . MET A 1 94 ? 3.243 2.874 -2.466 1.00 96.81 94 MET A C 1
ATOM 779 O O . MET A 1 94 ? 3.112 2.747 -1.253 1.00 96.81 94 MET A O 1
ATOM 783 N N . MET A 1 95 ? 4.093 2.124 -3.175 1.00 96.81 95 MET A N 1
ATOM 784 C CA . MET A 1 95 ? 4.863 1.034 -2.570 1.00 96.81 95 MET A CA 1
ATOM 785 C C . MET A 1 95 ? 5.811 1.537 -1.475 1.00 96.81 95 MET A C 1
ATOM 787 O O . MET A 1 95 ? 5.914 0.911 -0.424 1.00 96.81 95 MET A O 1
ATOM 791 N N . LEU A 1 96 ? 6.466 2.687 -1.680 1.00 95.50 96 LEU A N 1
ATOM 792 C CA . LEU A 1 96 ? 7.339 3.289 -0.667 1.00 95.50 96 LEU A CA 1
ATOM 793 C C . LEU A 1 96 ? 6.569 3.693 0.593 1.00 95.50 96 LEU A C 1
ATOM 795 O O . LEU A 1 96 ? 6.999 3.381 1.702 1.00 95.50 96 LEU A O 1
ATOM 799 N N . LEU A 1 97 ? 5.448 4.400 0.432 1.00 96.12 97 LEU A N 1
ATOM 800 C CA . LEU A 1 97 ? 4.656 4.879 1.565 1.00 96.12 97 LEU A CA 1
ATOM 801 C C . LEU A 1 97 ? 4.002 3.723 2.324 1.00 96.12 97 LEU A C 1
ATOM 803 O O . LEU A 1 97 ? 4.013 3.716 3.554 1.00 96.12 97 LEU A O 1
ATOM 807 N N . ASP A 1 98 ? 3.458 2.745 1.605 1.00 96.88 98 ASP A N 1
ATOM 808 C CA . ASP A 1 98 ? 2.773 1.601 2.198 1.00 96.88 98 ASP A CA 1
ATOM 809 C C . ASP A 1 98 ? 3.761 0.638 2.865 1.00 96.88 98 ASP A C 1
ATOM 811 O O . ASP A 1 98 ? 3.516 0.199 3.989 1.00 96.88 98 ASP A O 1
ATOM 815 N N . GLY A 1 99 ? 4.904 0.367 2.224 1.00 95.50 99 GLY A N 1
ATOM 816 C CA . GLY A 1 99 ? 5.963 -0.468 2.791 1.00 95.50 99 GLY A CA 1
ATOM 817 C C . GLY A 1 99 ? 6.564 0.162 4.044 1.00 95.50 99 GLY A C 1
ATOM 818 O O . GLY A 1 99 ? 6.633 -0.477 5.092 1.00 95.50 99 GLY A O 1
ATOM 819 N N . CYS A 1 100 ? 6.887 1.459 3.984 1.00 92.94 100 CYS A N 1
ATOM 820 C CA . CYS A 1 100 ? 7.331 2.221 5.150 1.00 92.94 100 CYS A CA 1
ATOM 821 C C . CYS A 1 100 ? 6.310 2.164 6.292 1.00 92.94 100 CYS A C 1
ATOM 823 O O . CYS A 1 100 ? 6.689 1.999 7.450 1.00 92.94 100 CYS A O 1
ATOM 825 N N . PHE A 1 101 ? 5.022 2.323 5.986 1.00 94.00 101 PHE A N 1
ATOM 826 C CA . PHE A 1 101 ? 3.970 2.276 6.993 1.00 94.00 101 PHE A CA 1
ATOM 827 C C . PHE A 1 101 ? 3.929 0.920 7.705 1.00 94.00 101 PHE A C 1
ATOM 829 O O . PHE A 1 101 ? 3.944 0.882 8.934 1.00 94.00 101 PHE A O 1
ATOM 836 N N . ILE A 1 102 ? 3.962 -0.180 6.949 1.00 94.44 102 ILE A N 1
ATOM 837 C CA . ILE A 1 102 ? 3.975 -1.540 7.503 1.00 94.44 102 ILE A CA 1
ATOM 838 C C . ILE A 1 102 ? 5.234 -1.788 8.343 1.00 94.44 102 ILE A C 1
ATOM 840 O O . ILE A 1 102 ? 5.119 -2.269 9.469 1.00 94.44 102 ILE A O 1
ATOM 844 N N . VAL A 1 103 ? 6.422 -1.417 7.853 1.00 91.75 103 VAL A N 1
ATOM 845 C CA . VAL A 1 103 ? 7.683 -1.597 8.596 1.00 91.75 103 VAL A CA 1
ATOM 846 C C . VAL A 1 103 ? 7.656 -0.846 9.928 1.00 91.75 103 VAL A C 1
ATOM 848 O O . VAL A 1 103 ? 8.035 -1.410 10.952 1.00 91.75 103 VAL A O 1
ATOM 851 N N . GLN A 1 104 ? 7.166 0.398 9.958 1.00 88.44 104 GLN A N 1
ATOM 852 C CA . GLN A 1 104 ? 7.045 1.149 11.214 1.00 88.44 104 GLN A CA 1
ATOM 853 C C . GLN A 1 104 ? 6.070 0.483 12.189 1.00 88.44 104 GLN A C 1
ATOM 855 O O . GLN A 1 104 ? 6.390 0.376 13.371 1.00 88.44 104 GLN A O 1
ATOM 860 N N . LEU A 1 105 ? 4.930 -0.022 11.705 1.00 89.50 105 LEU A N 1
ATOM 861 C CA . LEU A 1 105 ? 3.985 -0.758 12.548 1.00 89.50 105 LEU A CA 1
ATOM 862 C C . LEU A 1 105 ? 4.604 -2.039 13.126 1.00 89.50 105 LEU A C 1
ATOM 864 O O . LEU A 1 105 ? 4.439 -2.300 14.314 1.00 89.50 105 LEU A O 1
ATOM 868 N N . ILE A 1 106 ? 5.361 -2.802 12.326 1.00 89.62 106 ILE A N 1
ATOM 869 C CA . ILE A 1 106 ? 6.084 -4.003 12.787 1.00 89.62 106 ILE A CA 1
ATOM 870 C C . ILE A 1 106 ? 7.130 -3.643 13.853 1.00 89.62 106 ILE A C 1
ATOM 872 O O . ILE A 1 106 ? 7.316 -4.388 14.812 1.00 89.62 106 ILE A O 1
ATOM 876 N N . ARG A 1 107 ? 7.783 -2.480 13.730 1.00 86.88 107 ARG A N 1
ATOM 877 C CA . ARG A 1 107 ? 8.728 -1.948 14.729 1.00 86.88 107 ARG A CA 1
ATOM 878 C C . ARG A 1 107 ? 8.051 -1.424 16.005 1.00 86.88 107 ARG A C 1
ATOM 880 O O . ARG A 1 107 ? 8.754 -0.953 16.895 1.00 86.88 107 ARG A O 1
ATOM 887 N N . GLY A 1 108 ? 6.720 -1.465 16.097 1.00 84.56 108 GLY A N 1
ATOM 888 C CA . GLY A 1 108 ? 5.958 -0.918 17.225 1.00 84.56 108 GLY A CA 1
ATOM 889 C C . GLY A 1 108 ? 5.875 0.612 17.233 1.00 84.56 108 GLY A C 1
ATOM 890 O O . GLY A 1 108 ? 5.556 1.209 18.257 1.00 84.56 108 GLY A O 1
ATOM 891 N N . ILE A 1 109 ? 6.178 1.268 16.108 1.00 80.81 109 ILE A N 1
ATOM 892 C CA . ILE A 1 109 ? 6.035 2.716 15.957 1.00 80.81 109 ILE A CA 1
ATOM 893 C C . ILE A 1 109 ? 4.626 2.992 15.442 1.00 80.81 109 ILE A C 1
ATOM 895 O O . ILE A 1 109 ? 4.273 2.637 14.316 1.00 80.81 109 ILE A O 1
ATOM 899 N N . HIS A 1 110 ? 3.825 3.661 16.265 1.00 75.00 110 HIS A N 1
ATOM 900 C CA . HIS A 1 110 ? 2.435 3.978 15.956 1.00 75.00 110 HIS A CA 1
ATOM 901 C C . HIS A 1 110 ? 2.261 5.453 15.551 1.00 75.00 110 HIS A C 1
ATOM 903 O O . HIS A 1 110 ? 3.016 6.315 16.012 1.00 75.00 110 HIS A O 1
ATOM 909 N N . PRO A 1 111 ? 1.334 5.755 14.618 1.00 67.00 111 PRO A N 1
ATOM 910 C CA . PRO A 1 111 ? 0.875 7.112 14.337 1.00 67.00 111 PRO A CA 1
ATOM 911 C C . PRO A 1 111 ? 0.644 7.897 15.625 1.00 67.00 111 PRO A C 1
ATOM 913 O O . PRO A 1 111 ? 0.100 7.334 16.569 1.00 67.00 111 PRO A O 1
ATOM 916 N N . ALA A 1 112 ? 1.098 9.155 15.642 1.00 64.69 112 ALA A N 1
ATOM 917 C CA . ALA A 1 112 ? 1.232 9.990 16.837 1.00 64.69 112 ALA A CA 1
ATOM 918 C C . ALA A 1 112 ? 0.089 9.842 17.860 1.00 64.69 112 ALA A C 1
ATOM 920 O O . ALA A 1 112 ? -1.083 9.694 17.491 1.00 64.69 112 ALA A O 1
ATOM 921 N N . GLU A 1 113 ? 0.484 9.928 19.134 1.00 53.75 113 GLU A N 1
ATOM 922 C CA . GLU A 1 113 ? -0.353 9.933 20.339 1.00 53.75 113 GLU A CA 1
ATOM 923 C C . GLU A 1 113 ? -1.614 10.781 20.098 1.00 53.75 113 GLU A C 1
ATOM 925 O O . GLU A 1 113 ? -1.540 11.993 19.906 1.00 53.75 113 GLU A O 1
ATOM 930 N N . GLY A 1 114 ? -2.766 10.122 19.964 1.00 55.47 114 GLY A N 1
ATOM 931 C CA . GLY A 1 114 ? -4.042 10.768 19.651 1.00 55.47 114 GLY A CA 1
ATOM 932 C C . GLY A 1 114 ? -4.878 10.014 18.619 1.00 55.47 114 GLY A C 1
ATOM 933 O O . GLY A 1 114 ? -6.047 9.754 18.871 1.00 55.47 114 GLY A O 1
ATOM 934 N N . ILE A 1 115 ? -4.313 9.570 17.486 1.00 59.28 115 ILE A N 1
ATOM 935 C CA . ILE A 1 115 ? -5.093 8.792 16.489 1.00 59.28 115 ILE A CA 1
ATOM 936 C C . ILE A 1 115 ? -5.347 7.365 16.983 1.00 59.28 115 ILE A C 1
ATOM 938 O O . ILE A 1 115 ? -6.421 6.811 16.759 1.00 59.28 115 ILE A O 1
ATOM 942 N N . PHE A 1 116 ? -4.370 6.791 17.686 1.00 57.69 116 PHE A N 1
ATOM 943 C CA . PHE A 1 116 ? -4.493 5.476 18.319 1.00 57.69 116 PHE A CA 1
ATOM 944 C C . PHE A 1 116 ? -5.398 5.500 19.554 1.00 57.69 116 PHE A C 1
ATOM 946 O O . PHE A 1 116 ? -5.955 4.468 19.911 1.00 57.69 116 PHE A O 1
ATOM 953 N N . GLU A 1 117 ? -5.583 6.670 20.169 1.00 52.97 117 GLU A N 1
ATOM 954 C CA . GLU A 1 117 ? -6.410 6.835 21.370 1.00 52.97 117 GLU A CA 1
ATOM 955 C C . GLU A 1 117 ? -7.901 7.019 21.048 1.00 52.97 117 GLU A C 1
ATOM 957 O O . GLU A 1 117 ? -8.756 6.846 21.918 1.00 52.97 117 GLU A O 1
ATOM 962 N N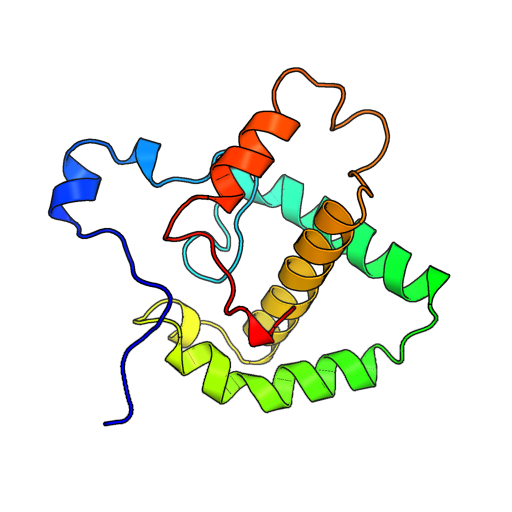 . VAL A 1 118 ? -8.253 7.298 19.785 1.00 57.00 118 VAL A N 1
ATOM 963 C CA . VAL A 1 118 ? -9.651 7.319 19.337 1.00 57.00 118 VAL A CA 1
ATOM 964 C C . VAL A 1 118 ? -10.149 5.884 19.123 1.00 57.00 118 VAL A C 1
ATOM 966 O O . VAL A 1 118 ? -10.164 5.345 18.016 1.00 57.00 118 VAL A O 1
ATOM 969 N N . GLY A 1 119 ? -10.613 5.266 20.210 1.00 65.31 119 GLY A N 1
ATOM 970 C CA . GLY A 1 119 ? -11.543 4.132 20.212 1.00 65.31 119 GLY A CA 1
ATOM 971 C C . GLY A 1 119 ? -11.049 2.831 19.556 1.00 65.31 119 GLY A C 1
ATOM 972 O O . GLY A 1 119 ? -10.637 1.920 20.262 1.00 65.31 119 GLY A O 1
ATOM 973 N N . ARG A 1 120 ? -11.185 2.694 18.224 1.00 72.94 120 ARG A N 1
ATOM 974 C CA . ARG A 1 120 ? -11.037 1.426 17.459 1.00 72.94 120 ARG A CA 1
ATOM 975 C C . ARG A 1 120 ? -10.008 1.455 16.324 1.00 72.94 120 ARG A C 1
ATOM 977 O O . ARG A 1 120 ? -9.797 0.431 15.681 1.00 72.94 120 ARG A O 1
ATOM 984 N N . VAL A 1 121 ? -9.338 2.585 16.085 1.00 82.75 121 VAL A N 1
ATOM 985 C CA . VAL A 1 121 ? -8.495 2.771 14.886 1.00 82.75 121 VAL A CA 1
ATOM 986 C C . VAL A 1 121 ? -7.380 1.727 14.779 1.00 82.75 121 VAL A C 1
ATOM 988 O O . VAL A 1 121 ? -7.105 1.239 13.688 1.00 82.75 121 VAL A O 1
ATOM 991 N N . GLN A 1 122 ? -6.757 1.331 15.892 1.00 82.75 122 GLN A N 1
ATOM 992 C CA . GLN A 1 122 ? -5.740 0.277 15.874 1.00 82.75 122 GLN A CA 1
ATOM 993 C C . GLN A 1 122 ? -6.314 -1.072 15.421 1.00 82.75 122 GLN A C 1
ATOM 995 O O . GLN A 1 122 ? -5.701 -1.758 14.605 1.00 82.75 122 GLN A O 1
ATOM 1000 N N . THR A 1 123 ? -7.487 -1.450 15.935 1.00 87.62 123 THR A N 1
ATOM 1001 C CA . THR A 1 123 ? -8.178 -2.680 15.536 1.00 87.62 123 THR A CA 1
ATOM 1002 C C . THR A 1 123 ? -8.538 -2.642 14.055 1.00 87.62 123 THR A C 1
ATOM 1004 O O . THR A 1 123 ? -8.317 -3.630 13.361 1.00 87.62 123 THR A O 1
ATOM 1007 N N . ASP A 1 124 ? -9.005 -1.495 13.560 1.00 91.62 124 ASP A N 1
ATOM 1008 C CA . ASP A 1 124 ? -9.337 -1.311 12.147 1.00 91.62 124 ASP A CA 1
ATOM 1009 C C . ASP A 1 124 ? -8.091 -1.385 11.252 1.00 91.62 124 ASP A C 1
ATOM 1011 O O . ASP A 1 124 ? -8.135 -2.027 10.209 1.00 91.62 124 ASP A O 1
ATOM 1015 N N . ILE A 1 125 ? -6.952 -0.816 11.671 1.00 92.12 125 ILE A N 1
ATOM 1016 C CA . ILE A 1 125 ? -5.676 -0.956 10.946 1.00 92.12 125 ILE A CA 1
ATOM 1017 C C . ILE A 1 125 ? -5.273 -2.431 10.860 1.00 92.12 125 ILE A C 1
ATOM 1019 O O . ILE A 1 125 ? -4.924 -2.903 9.782 1.00 92.12 125 ILE A O 1
ATOM 1023 N N . LEU A 1 126 ? -5.308 -3.163 11.978 1.00 90.50 126 LEU A N 1
ATOM 1024 C CA . LEU A 1 126 ? -4.939 -4.582 11.993 1.00 90.50 126 LEU A CA 1
ATOM 1025 C C . LEU A 1 126 ? -5.884 -5.420 11.127 1.00 90.50 126 LEU A C 1
ATOM 1027 O O . LEU A 1 126 ? -5.418 -6.277 10.384 1.00 90.50 126 LEU A O 1
ATOM 1031 N N . HIS A 1 127 ? -7.189 -5.149 11.189 1.00 93.75 127 HIS A N 1
ATOM 1032 C CA . HIS A 1 127 ? -8.180 -5.774 10.317 1.00 93.75 127 HIS A CA 1
ATOM 1033 C C . HIS A 1 127 ? -7.866 -5.507 8.841 1.00 93.75 127 HIS A C 1
ATOM 1035 O O . HIS A 1 127 ? -7.780 -6.439 8.044 1.00 93.75 127 HIS A O 1
ATOM 1041 N N . ASP A 1 128 ? -7.635 -4.245 8.484 1.00 95.88 128 ASP A N 1
ATOM 1042 C CA . ASP A 1 128 ? -7.356 -3.838 7.111 1.00 95.88 128 ASP A CA 1
ATOM 1043 C C . ASP A 1 128 ? -6.067 -4.475 6.578 1.00 95.88 128 ASP A C 1
ATOM 1045 O O . ASP A 1 128 ? -6.023 -4.866 5.414 1.00 95.88 128 ASP A O 1
ATOM 1049 N N . LEU A 1 129 ? -5.032 -4.636 7.410 1.00 94.19 129 LEU A N 1
ATOM 1050 C CA . LEU A 1 129 ? -3.785 -5.320 7.041 1.00 94.19 129 LEU A CA 1
ATOM 1051 C C . LEU A 1 129 ? -3.956 -6.824 6.788 1.00 94.19 129 LEU A C 1
ATOM 1053 O O . LEU A 1 129 ? -3.055 -7.436 6.221 1.00 94.19 129 LEU A O 1
ATOM 1057 N N . LEU A 1 130 ? -5.075 -7.430 7.191 1.00 94.06 130 LEU A N 1
ATOM 1058 C CA . LEU A 1 130 ? -5.378 -8.845 6.952 1.00 94.06 130 LEU A CA 1
ATOM 1059 C C . LEU A 1 130 ? -6.272 -9.064 5.723 1.00 94.06 130 LEU A C 1
ATOM 1061 O O . LEU A 1 130 ? -6.470 -10.206 5.303 1.00 94.06 130 LEU A O 1
ATOM 1065 N N . LEU A 1 131 ? -6.810 -7.997 5.124 1.00 95.56 131 LEU A N 1
ATOM 1066 C CA . LEU A 1 131 ? -7.663 -8.105 3.944 1.00 95.56 131 LEU A CA 1
ATOM 1067 C C . LEU A 1 131 ? -6.855 -8.547 2.720 1.00 95.56 131 LEU A C 1
ATOM 1069 O O . LEU A 1 131 ? -5.820 -7.964 2.398 1.00 95.56 131 LEU A O 1
ATOM 1073 N N . LEU A 1 132 ? -7.373 -9.537 1.986 1.00 91.75 132 LEU A N 1
ATOM 1074 C CA . LEU A 1 132 ? -6.724 -10.111 0.798 1.00 91.75 132 LEU A CA 1
ATOM 1075 C C . LEU A 1 132 ? -6.407 -9.058 -0.279 1.00 91.75 132 LEU A C 1
ATOM 1077 O O . LEU A 1 132 ? -5.334 -9.081 -0.876 1.00 91.75 132 LEU A O 1
ATOM 1081 N N . GLU A 1 133 ? -7.325 -8.115 -0.495 1.00 91.94 133 GLU A N 1
ATOM 1082 C CA . GLU A 1 133 ? -7.179 -7.023 -1.465 1.00 91.94 133 GLU A CA 1
ATOM 1083 C C . GLU A 1 133 ? -6.384 -5.821 -0.928 1.00 91.94 133 GLU A C 1
ATOM 1085 O O . GLU A 1 133 ? -6.294 -4.792 -1.588 1.00 91.94 133 GLU A O 1
ATOM 1090 N N . ASN A 1 134 ? -5.769 -5.934 0.246 1.00 95.81 134 ASN A N 1
ATOM 1091 C CA . ASN A 1 134 ? -5.094 -4.824 0.914 1.00 95.81 134 ASN A CA 1
ATOM 1092 C C . ASN A 1 134 ? -3.656 -5.191 1.313 1.00 95.81 134 ASN A C 1
ATOM 1094 O O . ASN A 1 134 ? -3.225 -4.958 2.439 1.00 95.81 134 ASN A O 1
ATOM 1098 N N . GLN A 1 135 ? -2.931 -5.832 0.395 1.00 94.44 135 GLN A N 1
ATOM 1099 C CA . GLN A 1 135 ? -1.605 -6.406 0.642 1.00 94.44 135 GLN A CA 1
ATOM 1100 C C . GLN A 1 135 ? -0.518 -5.762 -0.221 1.00 94.44 135 GLN A C 1
ATOM 1102 O O . GLN A 1 135 ? -0.794 -5.183 -1.272 1.00 94.44 135 GLN A O 1
ATOM 1107 N N . LEU A 1 136 ? 0.737 -5.941 0.205 1.00 94.94 136 LEU A N 1
ATOM 1108 C CA . LEU A 1 136 ? 1.932 -5.702 -0.604 1.00 94.94 136 LEU A CA 1
ATOM 1109 C C . LEU A 1 136 ? 2.664 -7.015 -0.889 1.00 94.94 136 LEU A C 1
ATOM 1111 O O . LEU A 1 136 ? 2.620 -7.939 -0.074 1.00 94.94 136 LEU A O 1
ATOM 1115 N N . PRO A 1 137 ? 3.412 -7.104 -2.001 1.00 94.81 137 PRO A N 1
ATOM 1116 C CA . PRO A 1 137 ? 4.328 -8.212 -2.203 1.00 94.81 137 PRO A CA 1
ATOM 1117 C C . PRO A 1 137 ? 5.418 -8.175 -1.129 1.00 94.81 137 PR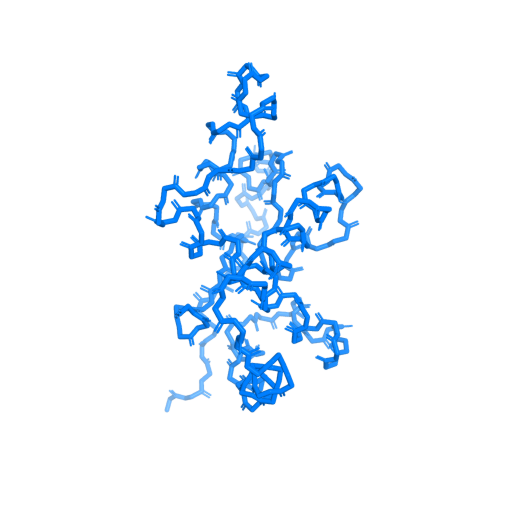O A C 1
ATOM 1119 O O . PRO A 1 137 ? 6.044 -7.139 -0.935 1.00 94.81 137 PRO A O 1
ATOM 1122 N N . PHE A 1 138 ? 5.698 -9.302 -0.473 1.00 93.44 138 PHE A N 1
ATOM 1123 C CA . PHE A 1 138 ? 6.640 -9.347 0.655 1.00 93.44 138 PHE A CA 1
ATOM 1124 C C . PHE A 1 138 ? 8.030 -8.770 0.338 1.00 93.44 138 PHE A C 1
ATOM 1126 O O . PHE A 1 138 ? 8.633 -8.142 1.190 1.00 93.44 138 PHE A O 1
ATOM 1133 N N . PHE A 1 139 ? 8.516 -8.910 -0.900 1.00 94.38 139 PHE A N 1
ATOM 1134 C CA . PHE A 1 139 ? 9.820 -8.375 -1.325 1.00 94.38 139 PHE A CA 1
ATOM 1135 C C . PHE A 1 139 ? 9.890 -6.836 -1.413 1.00 94.38 139 PHE A C 1
ATOM 1137 O O . PHE A 1 139 ? 10.927 -6.304 -1.800 1.00 94.38 139 PHE A O 1
ATOM 1144 N N . VAL A 1 140 ? 8.779 -6.136 -1.166 1.00 94.44 140 VAL A N 1
ATOM 1145 C CA . VAL A 1 140 ? 8.715 -4.671 -1.031 1.00 94.44 140 VAL A CA 1
ATOM 1146 C C . VAL A 1 140 ? 9.115 -4.223 0.382 1.00 94.44 140 VAL A C 1
ATOM 1148 O O . VAL A 1 140 ? 9.528 -3.073 0.537 1.00 94.44 140 VAL A O 1
ATOM 1151 N N . LEU A 1 141 ? 8.974 -5.103 1.383 1.00 92.19 141 LEU A N 1
ATOM 1152 C CA . LEU A 1 141 ? 9.340 -4.876 2.787 1.00 92.19 141 LEU A CA 1
ATOM 1153 C C . LEU A 1 141 ? 10.808 -5.247 3.030 1.00 92.19 141 LEU A C 1
ATOM 1155 O O . LEU A 1 141 ? 11.444 -4.526 3.828 1.00 92.19 141 LEU A O 1
#

Solvent-accessible surface area (backbone atoms only — not comparable to full-atom values): 8210 Å² total; per-residue (Å²): 142,91,85,69,51,80,44,56,76,75,57,66,78,61,37,74,76,45,51,71,83,72,50,62,73,43,44,60,26,51,57,71,48,56,87,43,75,80,31,51,68,42,57,56,52,25,52,53,50,42,50,50,50,42,69,77,65,62,54,60,61,70,52,55,52,49,56,44,51,72,41,41,72,63,56,44,51,28,36,84,59,57,47,74,81,47,53,70,68,59,48,39,52,49,51,52,33,44,32,46,40,52,52,36,49,76,71,71,50,70,74,62,96,56,61,61,70,52,87,53,48,58,60,37,44,56,53,19,64,67,34,67,52,24,50,74,66,71,94,69,104

Organism: NCBI:txid34285

Radius of gyration: 15.37 Å; Cα contacts (8 Å, |Δi|>4): 152; chains: 1; bounding box: 42×33×37 Å

Mean predicted aligned error: 5.42 Å

Secondary structure (DSSP, 8-state):
-----SBPPPPHHHHHH-GGGGS-SS---SSTTTT-GGGHHHHHHHHHHHHHHHHHH---HHHHHHHHHHTHHHHHTTBSSGGGGS-HHHHHHHHHHHHHHHHHHHTT--S-TTTTTSTTHHHHHHHHHH-TTS---GGG-

Sequence (141 aa):
NENRGCIYKVPHRLREVNEKAYEPNVVSIGPYHHGKQHLKAMQVIKRSFFRKIAEENNPNVNELARTMRSLEARIRKCYEEAAFYLDSHQLVQMMLLDGCFIVQLIRGIHPAEGIFEVGRVQTDILHDLLLLENQLPFFVL

pLDDT: mean 87.09, std 12.09, range [36.97, 97.19]

InterPro domains:
  IPR004158 Protein of unknown function DUF247, plant [PF03140] (7-141)
  IPR004158 Protein of unknown function DUF247, plant [PTHR31170] (3-141)

Nearest PDB structures (foldseek):
  4wnu-assembly1_A  TM=3.972E-01  e=8.299E+00  Homo sapiens